Protein AF-A0A7S3TLC3-F1 (afdb_monomer_lite)

Sequence (109 aa):
RLRKVLAIVKKDLEFARLQSEVRTQVEEKVTKEQRRVLLMEQMKQITKELGIEKDEKQTLVLKFREAIEGKTIPEEVEKVLEAELAKLGTIEPSSSEFNICRTYLEWLT

Foldseek 3Di:
DVVVVVVVVVVVVVVVVVVVVVVVVVVVVVVVVVVVVVVVVVVVVVCVVVVVVPDPLVVLLVVLVVVCVPDPDPPVLVVVLVVLSVVLVVDDCPDPVNVVSSVVSVVSD

Structure (mmCIF, N/CA/C/O backbone):
data_AF-A0A7S3TLC3-F1
#
_entry.id   AF-A0A7S3TLC3-F1
#
loop_
_atom_site.group_PDB
_atom_site.id
_atom_site.type_symbol
_atom_site.label_atom_id
_atom_site.label_alt_id
_atom_site.label_comp_id
_atom_site.label_asym_id
_atom_site.label_entity_id
_atom_site.label_seq_id
_atom_site.pdbx_PDB_ins_code
_atom_site.Cartn_x
_atom_site.Cartn_y
_atom_site.Cartn_z
_atom_site.occupancy
_atom_site.B_iso_or_equiv
_atom_site.auth_seq_id
_atom_site.auth_comp_id
_atom_site.auth_asym_id
_atom_site.auth_atom_id
_atom_site.pdbx_PDB_model_num
ATOM 1 N N . ARG A 1 1 ? 32.806 0.750 -55.301 1.00 67.50 1 ARG A N 1
ATOM 2 C CA . ARG A 1 1 ? 32.049 -0.245 -54.496 1.00 67.50 1 ARG A CA 1
ATOM 3 C C . ARG A 1 1 ? 32.433 -0.194 -53.013 1.00 67.50 1 ARG A C 1
ATOM 5 O O . ARG A 1 1 ? 31.550 0.085 -52.219 1.00 67.50 1 ARG A O 1
ATOM 12 N N . LEU A 1 2 ? 33.718 -0.294 -52.652 1.00 71.88 2 LEU A N 1
ATOM 13 C CA . LEU A 1 2 ? 34.212 -0.185 -51.262 1.00 71.88 2 LEU A CA 1
ATOM 14 C C . LEU A 1 2 ? 33.725 1.052 -50.476 1.00 71.88 2 LEU A C 1
ATOM 16 O O . LEU A 1 2 ? 33.249 0.911 -49.359 1.00 71.88 2 LEU A O 1
ATOM 20 N N . ARG A 1 3 ? 33.743 2.253 -51.075 1.00 75.19 3 ARG A N 1
ATOM 21 C CA . ARG A 1 3 ? 33.253 3.480 -50.408 1.00 75.19 3 ARG A CA 1
ATOM 22 C C . ARG A 1 3 ? 31.754 3.455 -50.067 1.00 75.19 3 ARG A C 1
ATOM 24 O O . ARG A 1 3 ? 31.360 4.022 -49.058 1.00 75.19 3 ARG A O 1
ATOM 31 N N . LYS A 1 4 ? 30.928 2.792 -50.888 1.00 78.19 4 LYS A N 1
ATOM 32 C CA . LYS A 1 4 ? 29.481 2.658 -50.633 1.00 78.19 4 LYS A CA 1
ATOM 33 C C . LYS A 1 4 ? 29.214 1.677 -49.489 1.00 78.19 4 LYS A C 1
ATOM 35 O O . LYS A 1 4 ? 28.397 1.968 -48.631 1.00 78.19 4 LYS A O 1
ATOM 40 N N . VAL A 1 5 ? 29.955 0.567 -49.445 1.00 80.50 5 VAL A N 1
ATOM 41 C CA . VAL A 1 5 ? 29.878 -0.407 -48.343 1.00 80.50 5 VAL A CA 1
ATOM 42 C C . VAL A 1 5 ? 30.339 0.225 -47.028 1.00 80.50 5 VAL A C 1
ATOM 44 O O . VAL A 1 5 ? 29.663 0.081 -46.019 1.00 80.50 5 VAL A O 1
ATOM 47 N N . LEU A 1 6 ? 31.419 1.013 -47.047 1.00 80.69 6 LEU A N 1
ATOM 48 C CA . LEU A 1 6 ? 31.907 1.728 -45.863 1.00 80.69 6 LEU A CA 1
ATOM 49 C C . LEU A 1 6 ? 30.862 2.702 -45.285 1.00 80.69 6 LEU A C 1
ATOM 51 O O . LEU A 1 6 ? 30.748 2.832 -44.071 1.00 80.69 6 LEU A O 1
ATOM 55 N N . ALA A 1 7 ? 30.100 3.385 -46.143 1.00 83.25 7 ALA A N 1
ATOM 56 C CA . ALA A 1 7 ? 29.044 4.297 -45.705 1.00 83.25 7 ALA A CA 1
ATOM 57 C C . ALA A 1 7 ? 27.860 3.554 -45.062 1.00 83.25 7 ALA A C 1
ATOM 59 O O . ALA A 1 7 ? 27.331 4.014 -44.054 1.00 83.25 7 ALA A O 1
ATOM 60 N N . ILE A 1 8 ? 27.483 2.396 -45.611 1.00 83.62 8 ILE A N 1
ATOM 61 C CA . ILE A 1 8 ? 26.412 1.552 -45.062 1.00 83.62 8 ILE A CA 1
ATOM 62 C C . ILE A 1 8 ? 26.827 0.998 -43.696 1.00 83.62 8 ILE A C 1
ATOM 64 O O . ILE A 1 8 ? 26.108 1.188 -42.726 1.00 83.62 8 ILE A O 1
ATOM 68 N N . VAL A 1 9 ? 28.036 0.443 -43.582 1.00 84.69 9 VAL A N 1
ATOM 69 C CA . VAL A 1 9 ? 28.543 -0.107 -42.313 1.00 84.69 9 VAL A CA 1
ATOM 70 C C . VAL A 1 9 ? 28.658 0.966 -41.225 1.00 84.69 9 VAL A C 1
ATOM 72 O O . VAL A 1 9 ? 28.374 0.694 -40.063 1.00 84.69 9 VAL A O 1
ATOM 75 N N . LYS A 1 10 ? 29.037 2.203 -41.575 1.00 85.38 10 LYS A N 1
ATOM 76 C CA . LYS A 1 10 ? 29.032 3.319 -40.614 1.00 85.38 10 LYS A CA 1
ATOM 77 C C . LYS A 1 10 ? 27.625 3.646 -40.117 1.00 85.38 10 LYS A C 1
ATOM 79 O O . LYS A 1 10 ? 27.448 3.827 -38.918 1.00 85.38 10 LYS A O 1
ATOM 84 N N . LYS A 1 11 ? 26.640 3.676 -41.017 1.00 86.44 11 LYS A N 1
ATOM 85 C CA . LYS A 1 11 ? 25.238 3.916 -40.660 1.00 86.44 11 LYS A CA 1
ATOM 86 C C . LYS A 1 11 ? 24.675 2.793 -39.782 1.00 86.44 11 LYS A C 1
ATOM 88 O O . LYS A 1 11 ? 24.000 3.079 -38.799 1.00 86.44 11 LYS A O 1
ATOM 93 N N . ASP A 1 12 ? 24.998 1.541 -40.092 1.00 86.00 12 ASP A N 1
ATOM 94 C CA . ASP A 1 12 ? 24.580 0.386 -39.289 1.00 86.00 12 ASP A CA 1
ATOM 95 C C . ASP A 1 12 ? 25.225 0.408 -37.896 1.00 86.00 12 ASP A C 1
ATOM 97 O O . ASP A 1 12 ? 24.584 0.071 -36.903 1.00 86.00 12 ASP A O 1
ATOM 101 N N . LEU A 1 13 ? 26.475 0.869 -37.794 1.00 89.38 13 LEU A N 1
ATOM 102 C CA . LEU A 1 13 ? 27.175 1.021 -36.519 1.00 89.38 13 LEU A CA 1
ATOM 103 C C . LEU A 1 13 ? 26.590 2.154 -35.661 1.00 89.38 13 LEU A C 1
ATOM 105 O O . LEU A 1 13 ? 26.465 2.000 -34.447 1.00 89.38 13 LEU A O 1
ATOM 109 N N . GLU A 1 14 ? 26.204 3.275 -36.269 1.00 89.00 14 GLU A N 1
ATOM 110 C CA . GLU A 1 14 ? 25.474 4.348 -35.581 1.00 89.00 14 GLU A CA 1
ATOM 111 C C . GLU A 1 14 ? 24.093 3.878 -35.112 1.00 89.00 14 GLU A C 1
ATOM 113 O O . GLU A 1 14 ? 23.709 4.130 -33.970 1.00 89.00 14 GLU A O 1
ATOM 118 N N . PHE A 1 15 ? 23.381 3.120 -35.947 1.00 91.44 15 PHE A N 1
ATOM 119 C CA . PHE A 1 15 ? 22.091 2.537 -35.590 1.00 91.44 15 PHE A CA 1
ATOM 120 C C . PHE A 1 15 ? 22.208 1.534 -34.432 1.00 91.44 15 PHE A C 1
ATOM 122 O O . PHE A 1 15 ? 21.439 1.607 -33.475 1.00 91.44 15 PHE A O 1
ATOM 129 N N . ALA A 1 16 ? 23.208 0.648 -34.464 1.00 90.69 16 ALA A N 1
ATOM 130 C CA . ALA A 1 16 ? 23.464 -0.313 -33.392 1.00 90.69 16 ALA A CA 1
ATOM 131 C C . ALA A 1 16 ? 23.812 0.377 -32.062 1.00 90.69 16 ALA A C 1
ATOM 133 O O . ALA A 1 16 ? 23.365 -0.060 -31.000 1.00 90.69 16 ALA A O 1
ATOM 134 N N . ARG A 1 17 ? 24.567 1.484 -32.106 1.00 89.25 17 ARG A N 1
ATOM 135 C CA . ARG A 1 17 ? 24.859 2.302 -30.918 1.00 89.25 17 ARG A CA 1
ATOM 136 C C . ARG A 1 17 ? 23.594 2.922 -30.335 1.00 89.25 17 ARG A C 1
ATOM 138 O O . ARG A 1 17 ? 23.368 2.788 -29.136 1.00 89.25 17 ARG A O 1
ATOM 145 N N . LEU A 1 18 ? 22.751 3.521 -31.177 1.00 89.88 18 LEU A N 1
ATOM 146 C CA . LEU A 1 18 ? 21.481 4.107 -30.745 1.00 89.88 18 LEU A CA 1
ATOM 147 C C . LEU A 1 18 ? 20.554 3.045 -30.136 1.00 89.88 18 LEU A C 1
ATOM 149 O O . LEU A 1 18 ? 19.957 3.261 -29.085 1.00 89.88 18 LEU A O 1
ATOM 153 N N . GLN A 1 19 ? 20.468 1.866 -30.757 1.00 88.50 19 GLN A N 1
ATOM 154 C CA . GLN A 1 19 ? 19.666 0.757 -30.245 1.00 88.50 19 GLN A CA 1
ATOM 155 C C . GLN A 1 19 ? 20.180 0.255 -28.889 1.00 88.50 19 GLN A C 1
ATOM 157 O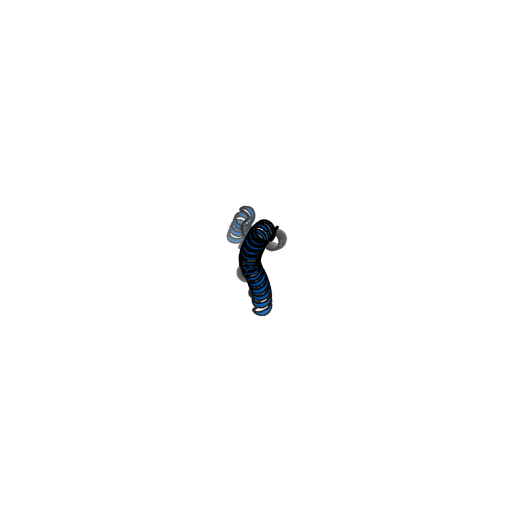 O . GLN A 1 19 ? 19.378 -0.038 -28.003 1.00 88.50 19 GLN A O 1
ATOM 162 N N . SER A 1 20 ? 21.502 0.183 -28.708 1.00 90.38 20 SER A N 1
ATOM 163 C CA . SER A 1 20 ? 22.105 -0.167 -27.421 1.00 90.38 20 SER A CA 1
ATOM 164 C C . SER A 1 20 ? 21.773 0.865 -26.346 1.00 90.38 20 SER A C 1
ATOM 166 O O . SER A 1 20 ? 21.435 0.484 -25.232 1.00 90.38 20 SER A O 1
ATOM 168 N N . GLU A 1 21 ? 21.838 2.156 -26.667 1.00 91.38 21 GLU A N 1
ATOM 169 C CA . GLU A 1 21 ? 21.542 3.232 -25.720 1.00 91.38 21 GLU A CA 1
ATOM 170 C C . GLU A 1 21 ? 20.067 3.230 -25.295 1.00 91.38 21 GLU A C 1
ATOM 172 O O . GLU A 1 21 ? 19.760 3.290 -24.103 1.00 91.38 21 GLU A O 1
ATOM 177 N N . VAL A 1 22 ? 19.148 3.050 -26.250 1.00 89.69 22 VAL A N 1
ATOM 178 C CA . VAL A 1 22 ? 17.713 2.892 -25.967 1.00 89.69 22 VAL A CA 1
ATOM 179 C C . VAL A 1 22 ? 17.458 1.660 -25.096 1.00 89.69 22 VAL A C 1
ATOM 181 O O . VAL A 1 22 ? 16.680 1.733 -24.146 1.00 89.69 22 VAL A O 1
ATOM 184 N N . ARG A 1 23 ? 18.130 0.536 -25.375 1.00 89.12 23 ARG A N 1
ATOM 185 C CA . ARG A 1 23 ? 17.996 -0.693 -24.583 1.00 89.12 23 ARG A CA 1
ATOM 186 C C . ARG A 1 23 ? 18.423 -0.474 -23.134 1.00 89.12 23 ARG A C 1
ATOM 188 O O . ARG A 1 23 ? 17.657 -0.815 -22.239 1.00 89.12 23 ARG A O 1
ATOM 195 N N . THR A 1 24 ? 19.571 0.163 -22.905 1.00 90.44 24 THR A N 1
ATOM 196 C CA . THR A 1 24 ? 20.053 0.473 -21.551 1.00 90.44 24 THR A CA 1
ATOM 197 C C . THR A 1 24 ? 19.086 1.394 -20.804 1.00 90.44 24 THR A C 1
ATOM 199 O O . THR A 1 24 ? 18.747 1.129 -19.653 1.00 90.44 24 THR A O 1
ATOM 202 N N . GLN A 1 25 ? 18.559 2.436 -21.459 1.00 87.44 25 GLN A N 1
ATOM 203 C CA . GLN A 1 25 ? 17.591 3.345 -20.830 1.00 87.44 25 GLN A CA 1
ATOM 204 C C . GLN A 1 25 ? 16.272 2.652 -20.455 1.00 87.44 25 GLN A C 1
ATOM 206 O O . GLN A 1 25 ? 15.674 2.962 -19.420 1.00 87.44 25 GLN A O 1
ATOM 211 N N . VAL A 1 26 ? 15.794 1.726 -21.290 1.00 88.56 26 VAL A N 1
ATOM 212 C CA . VAL A 1 26 ? 14.591 0.936 -20.997 1.00 88.56 26 VAL A CA 1
ATOM 213 C C . VAL A 1 26 ? 14.860 -0.041 -19.852 1.00 88.56 26 VAL A C 1
ATOM 215 O O . VAL A 1 26 ? 14.057 -0.106 -18.923 1.00 88.56 26 VAL A O 1
ATOM 218 N N . GLU A 1 27 ? 15.994 -0.742 -19.865 1.00 85.81 27 GLU A N 1
ATOM 219 C CA . GLU A 1 27 ? 16.391 -1.667 -18.796 1.00 85.81 27 GLU A CA 1
ATOM 220 C C . GLU 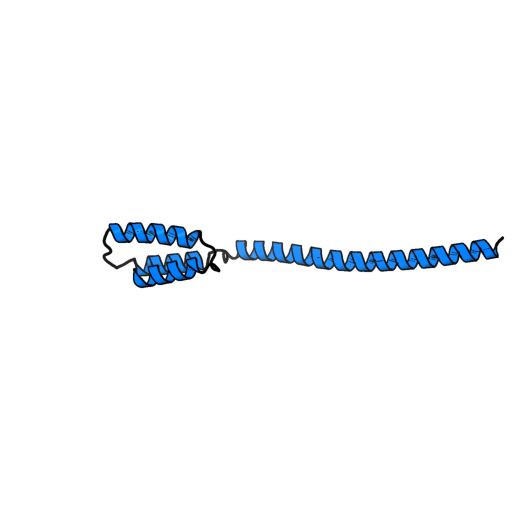A 1 27 ? 16.510 -0.956 -17.438 1.00 85.81 27 GLU A C 1
ATOM 222 O O . GLU A 1 27 ? 15.985 -1.450 -16.437 1.00 85.81 27 GLU A O 1
ATOM 227 N N . GLU A 1 28 ? 17.097 0.243 -17.386 1.00 87.56 28 GLU A N 1
ATOM 228 C CA . GLU A 1 28 ? 17.175 1.038 -16.153 1.00 87.56 28 GLU A CA 1
ATOM 229 C C . GLU A 1 28 ? 15.795 1.437 -15.612 1.00 87.56 28 GLU A C 1
ATOM 231 O O . GLU A 1 28 ? 15.552 1.366 -14.402 1.00 87.56 28 GLU A O 1
ATOM 236 N N . LYS A 1 29 ? 14.872 1.854 -16.490 1.00 84.31 29 LYS A N 1
ATOM 237 C CA . LYS A 1 29 ? 13.500 2.214 -16.092 1.00 84.31 29 LYS A CA 1
ATOM 238 C C . LYS A 1 29 ? 12.726 1.001 -15.584 1.00 84.31 29 LYS A C 1
ATOM 240 O O . LYS A 1 29 ? 12.090 1.088 -14.536 1.00 84.31 29 LYS A O 1
ATOM 245 N N . VAL A 1 30 ? 12.817 -0.126 -16.287 1.00 84.56 30 VAL A N 1
ATOM 246 C CA . VAL A 1 30 ? 12.156 -1.380 -15.897 1.00 84.56 30 VAL A CA 1
ATOM 247 C C . VAL A 1 30 ? 12.695 -1.878 -14.557 1.00 84.56 30 VAL A C 1
ATOM 249 O O . VAL A 1 30 ? 11.910 -2.229 -13.680 1.00 84.56 30 VAL A O 1
ATOM 252 N N . THR A 1 31 ? 14.012 -1.820 -14.345 1.00 88.25 31 THR A N 1
ATOM 253 C CA . THR A 1 31 ? 14.642 -2.246 -13.085 1.00 88.25 31 THR A CA 1
ATOM 254 C C . THR A 1 31 ? 14.168 -1.403 -11.901 1.00 88.25 31 THR A C 1
ATOM 256 O O . THR A 1 31 ? 13.881 -1.938 -10.830 1.00 88.25 31 THR A O 1
ATOM 259 N N . LYS A 1 32 ? 14.047 -0.079 -12.073 1.00 85.25 32 LYS A N 1
ATOM 260 C CA . LYS A 1 32 ? 13.531 0.816 -11.023 1.00 85.25 32 LYS A CA 1
ATOM 261 C C . LYS A 1 32 ? 12.081 0.498 -10.660 1.00 85.25 32 LYS A C 1
ATOM 263 O O . LYS A 1 32 ? 11.757 0.453 -9.475 1.00 85.25 32 LYS A O 1
ATOM 268 N N . GLU A 1 33 ? 11.235 0.248 -11.655 1.00 84.38 33 GLU A N 1
ATOM 269 C CA . GLU A 1 33 ? 9.822 -0.068 -11.431 1.00 84.38 33 GLU A CA 1
ATOM 270 C C . GLU A 1 33 ? 9.645 -1.441 -10.769 1.00 84.38 33 GLU A C 1
ATOM 272 O O . GLU A 1 33 ? 8.950 -1.551 -9.763 1.00 84.38 33 GLU A O 1
ATOM 277 N N . GLN A 1 34 ? 10.355 -2.469 -11.245 1.00 82.06 34 GLN A N 1
ATOM 278 C CA . GLN A 1 34 ? 10.366 -3.795 -10.617 1.00 82.06 34 GLN A CA 1
ATOM 279 C C . GLN A 1 34 ? 10.845 -3.732 -9.165 1.00 82.06 34 GLN A C 1
ATOM 281 O O . GLN A 1 34 ? 10.246 -4.349 -8.287 1.00 82.06 34 GLN A O 1
ATOM 286 N N . ARG A 1 35 ? 11.884 -2.934 -8.884 1.00 86.50 35 ARG A N 1
ATOM 287 C CA . ARG A 1 35 ? 12.363 -2.713 -7.516 1.00 86.50 35 ARG A CA 1
ATOM 288 C C . ARG A 1 35 ? 11.300 -2.049 -6.646 1.00 86.50 35 ARG A C 1
ATOM 290 O O . ARG A 1 35 ? 11.153 -2.430 -5.491 1.00 86.50 35 ARG A O 1
ATOM 297 N N . ARG A 1 36 ? 10.555 -1.080 -7.184 1.00 84.50 36 ARG A N 1
ATOM 298 C CA . ARG A 1 36 ? 9.460 -0.410 -6.470 1.00 84.50 36 ARG A CA 1
ATOM 299 C C . ARG A 1 36 ? 8.321 -1.375 -6.145 1.00 84.50 36 ARG A C 1
ATOM 301 O O . ARG A 1 36 ? 7.847 -1.370 -5.015 1.00 84.50 36 ARG A O 1
ATOM 308 N N . VAL A 1 37 ? 7.916 -2.206 -7.106 1.00 84.56 37 VAL A N 1
ATOM 309 C CA . VAL A 1 37 ? 6.867 -3.221 -6.915 1.00 84.56 37 VAL A CA 1
ATOM 310 C C . VAL A 1 37 ? 7.293 -4.245 -5.865 1.00 84.56 37 VAL A C 1
ATOM 312 O O . VAL A 1 37 ? 6.540 -4.499 -4.931 1.00 84.56 37 VAL A O 1
ATOM 315 N N . LEU A 1 38 ? 8.531 -4.742 -5.944 1.00 86.44 38 LEU A N 1
ATOM 316 C CA . LEU A 1 38 ? 9.074 -5.673 -4.956 1.00 86.44 38 LEU A CA 1
ATOM 317 C C . LEU A 1 38 ? 9.134 -5.051 -3.554 1.00 86.44 38 LEU A C 1
ATOM 319 O O . LEU A 1 38 ? 8.734 -5.683 -2.583 1.00 86.44 38 LEU A O 1
ATOM 323 N N . LEU A 1 39 ? 9.595 -3.801 -3.441 1.00 83.31 39 LEU A N 1
ATOM 324 C CA . LEU A 1 39 ? 9.603 -3.072 -2.171 1.00 83.31 39 LEU A CA 1
ATOM 325 C C . LEU A 1 39 ? 8.182 -2.871 -1.630 1.00 83.31 39 LEU A C 1
ATOM 327 O O . LEU A 1 39 ? 7.983 -2.986 -0.428 1.00 83.31 39 LEU A O 1
ATOM 331 N N . MET A 1 40 ? 7.186 -2.608 -2.480 1.00 80.06 40 MET A N 1
ATOM 332 C CA . MET A 1 40 ? 5.785 -2.514 -2.054 1.00 80.06 40 MET A CA 1
ATOM 333 C C . MET A 1 40 ? 5.229 -3.852 -1.564 1.00 80.06 40 MET A C 1
ATOM 335 O O . MET A 1 40 ? 4.512 -3.872 -0.566 1.00 80.06 40 MET A O 1
ATOM 339 N N . GLU A 1 41 ? 5.546 -4.961 -2.229 1.00 83.19 41 GLU A N 1
ATOM 340 C CA . GLU A 1 41 ? 5.148 -6.298 -1.774 1.00 83.19 41 GLU A CA 1
ATOM 341 C C . GLU A 1 41 ? 5.823 -6.664 -0.454 1.00 83.19 41 GLU A C 1
ATOM 343 O O . GLU A 1 41 ? 5.143 -7.102 0.471 1.00 83.19 41 GLU A O 1
ATOM 348 N N . GLN A 1 42 ? 7.123 -6.392 -0.318 1.00 79.44 42 GLN A N 1
ATOM 349 C CA . GLN A 1 42 ? 7.846 -6.567 0.940 1.00 79.44 42 GLN A CA 1
ATOM 350 C C . GLN A 1 42 ? 7.266 -5.689 2.044 1.00 79.44 42 GLN A C 1
ATOM 352 O O . GLN A 1 42 ? 7.055 -6.174 3.145 1.00 79.44 42 GLN A O 1
ATOM 357 N N . MET A 1 43 ? 6.941 -4.427 1.757 1.00 74.88 43 MET A N 1
ATOM 358 C CA . MET A 1 43 ? 6.273 -3.549 2.716 1.00 74.88 43 MET A CA 1
ATOM 359 C C . MET A 1 43 ? 4.908 -4.103 3.114 1.00 74.88 43 MET A C 1
ATOM 361 O O . MET A 1 43 ? 4.628 -4.164 4.303 1.00 74.88 43 MET A O 1
ATOM 365 N N . LYS A 1 44 ? 4.077 -4.573 2.176 1.00 75.38 44 LYS A N 1
ATOM 366 C CA . LYS A 1 44 ? 2.795 -5.222 2.507 1.00 75.38 44 LYS A CA 1
ATOM 367 C C . LYS A 1 44 ? 2.996 -6.451 3.385 1.00 75.38 44 LYS A C 1
ATOM 369 O O . LYS A 1 44 ? 2.290 -6.622 4.371 1.00 75.38 44 LYS A O 1
ATOM 374 N N . GLN A 1 45 ? 3.977 -7.282 3.05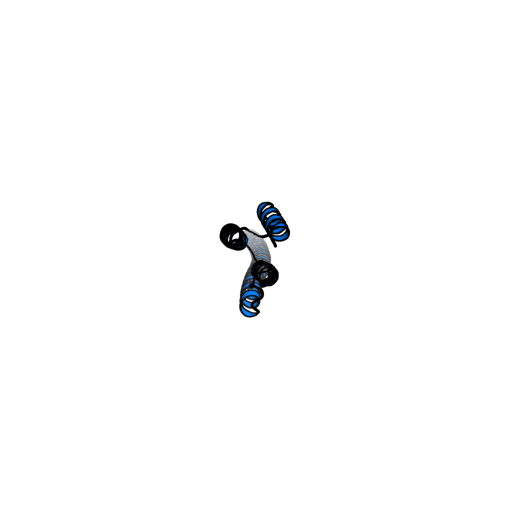8 1.00 73.38 45 GLN A N 1
ATOM 375 C CA . GLN A 1 45 ? 4.265 -8.504 3.796 1.00 73.38 45 GLN A CA 1
ATOM 376 C C . GLN A 1 45 ? 4.815 -8.208 5.198 1.00 73.38 45 GLN A C 1
ATOM 378 O O . GLN A 1 45 ? 4.355 -8.809 6.159 1.00 73.38 45 GLN A O 1
ATOM 383 N N . ILE A 1 46 ? 5.688 -7.208 5.336 1.00 71.50 46 ILE A N 1
ATOM 384 C CA . ILE A 1 46 ? 6.173 -6.684 6.620 1.00 71.50 46 ILE A CA 1
ATOM 385 C C . ILE A 1 46 ? 5.021 -6.069 7.421 1.00 71.50 46 ILE A C 1
ATOM 387 O O . ILE A 1 46 ? 4.921 -6.319 8.612 1.00 71.50 46 ILE A O 1
ATOM 391 N N . THR A 1 47 ? 4.114 -5.310 6.801 1.00 61.12 47 THR A N 1
ATOM 392 C CA . THR A 1 47 ? 2.945 -4.714 7.487 1.00 61.12 47 THR A CA 1
ATOM 393 C C . THR A 1 47 ? 1.988 -5.799 7.994 1.00 61.12 47 THR A C 1
ATOM 395 O O . THR A 1 47 ? 1.425 -5.684 9.085 1.00 61.12 47 THR A O 1
ATOM 398 N N . LYS A 1 48 ? 1.866 -6.890 7.230 1.00 65.75 48 LYS A N 1
ATOM 399 C CA . LYS A 1 48 ? 1.113 -8.091 7.590 1.00 65.75 48 LYS A CA 1
ATOM 400 C C . LYS A 1 48 ? 1.793 -8.895 8.705 1.00 65.75 48 LYS A C 1
ATOM 402 O O . LYS A 1 48 ? 1.113 -9.351 9.618 1.00 65.75 48 LYS A O 1
ATOM 407 N N . GLU A 1 49 ? 3.119 -9.040 8.668 1.00 61.75 49 GLU A N 1
ATOM 408 C CA . GLU A 1 49 ? 3.910 -9.758 9.682 1.00 61.75 49 GLU A CA 1
ATOM 409 C C . GLU A 1 49 ? 4.073 -8.971 10.990 1.00 61.75 49 GLU A C 1
ATOM 411 O O . GLU A 1 49 ? 3.986 -9.562 12.064 1.00 61.75 49 GLU A O 1
ATOM 416 N N . LEU A 1 50 ? 4.232 -7.643 10.934 1.00 57.72 50 LEU A N 1
ATOM 417 C CA . LEU A 1 50 ? 4.232 -6.773 12.118 1.00 57.72 50 LEU A CA 1
ATOM 418 C C . LEU A 1 50 ? 2.840 -6.637 12.757 1.00 57.72 50 LEU A C 1
ATOM 420 O O . LEU A 1 50 ? 2.720 -6.024 13.815 1.00 57.72 50 LEU A O 1
ATOM 424 N N . GLY A 1 51 ? 1.785 -7.182 12.142 1.00 54.62 51 GLY A N 1
ATOM 425 C CA . GLY A 1 51 ? 0.430 -7.119 12.686 1.00 54.62 51 GLY A CA 1
ATOM 426 C C . GLY A 1 51 ? -0.147 -5.701 12.749 1.00 54.62 51 GLY A C 1
ATOM 427 O O . GLY A 1 51 ? -1.132 -5.487 13.446 1.00 54.62 51 GLY A O 1
ATOM 428 N N . ILE A 1 52 ? 0.435 -4.743 12.017 1.00 52.38 52 ILE A N 1
ATOM 429 C CA . ILE A 1 52 ? -0.041 -3.348 11.937 1.00 52.38 52 ILE A CA 1
ATOM 430 C C . ILE A 1 52 ? -1.254 -3.239 10.997 1.00 52.38 52 ILE A C 1
ATOM 432 O O . ILE A 1 52 ? -2.020 -2.286 11.081 1.00 52.38 52 ILE A O 1
ATOM 436 N N . GLU A 1 53 ? -1.530 -4.269 10.188 1.00 49.56 53 GLU A N 1
ATOM 437 C CA . GLU A 1 53 ? -2.866 -4.446 9.597 1.00 49.56 53 GLU A CA 1
ATOM 438 C C . GLU A 1 53 ? -3.957 -4.761 10.637 1.00 49.56 53 GLU A C 1
ATOM 440 O O . GLU A 1 53 ? -5.132 -4.787 10.275 1.00 49.56 53 GLU A O 1
ATOM 445 N N . LYS A 1 54 ? -3.638 -4.881 11.940 1.00 49.34 54 LYS A N 1
ATOM 446 C CA . LYS A 1 54 ? -4.626 -4.566 12.980 1.00 49.34 54 LYS A CA 1
ATOM 447 C C . LYS A 1 54 ? -4.837 -3.050 13.084 1.00 49.34 54 LYS A C 1
ATOM 449 O O . LYS A 1 54 ? -4.549 -2.415 14.090 1.00 49.34 54 LYS A O 1
ATOM 454 N N . ASP A 1 55 ? -5.391 -2.522 11.998 1.00 58.09 55 ASP A N 1
ATOM 455 C CA . ASP A 1 55 ? -6.696 -1.892 12.027 1.00 58.09 55 ASP A CA 1
ATOM 456 C C . ASP A 1 55 ? -6.779 -0.753 13.062 1.00 58.09 55 ASP A C 1
ATOM 458 O O . ASP A 1 55 ? -7.183 -0.934 14.216 1.00 58.09 55 ASP A O 1
ATOM 462 N N . GLU A 1 56 ? -6.497 0.475 12.620 1.00 56.91 56 GLU A N 1
ATOM 463 C CA . GLU A 1 56 ? -7.017 1.672 13.298 1.00 56.91 56 GLU A CA 1
ATOM 464 C C . GLU A 1 56 ? -8.517 1.502 13.601 1.00 56.91 56 GLU A C 1
ATOM 466 O O . GLU A 1 56 ? -8.985 1.932 14.655 1.00 56.91 56 GLU A O 1
ATOM 471 N N . LYS A 1 57 ? -9.246 0.765 12.745 1.00 57.31 57 LYS A N 1
ATOM 472 C CA . LYS A 1 57 ? -10.628 0.341 12.987 1.00 57.31 57 LYS A CA 1
ATOM 473 C C . LYS A 1 57 ? -10.781 -0.622 14.162 1.00 57.31 57 LYS A C 1
ATOM 475 O O . LYS A 1 57 ? -11.656 -0.383 14.974 1.00 57.31 57 LYS A O 1
ATOM 480 N N . GLN A 1 58 ? -9.971 -1.673 14.309 1.00 59.53 58 GLN A N 1
ATOM 481 C CA . GLN A 1 58 ? -10.047 -2.568 15.483 1.00 59.53 58 GLN A CA 1
ATOM 482 C C . GLN A 1 58 ? -9.642 -1.830 16.744 1.00 59.53 58 GLN A C 1
ATOM 484 O O . GLN A 1 58 ? -10.263 -2.038 17.772 1.00 59.53 58 GLN A O 1
ATOM 489 N N . THR A 1 59 ? -8.661 -0.933 16.679 1.00 62.91 59 THR A N 1
ATOM 490 C CA . THR A 1 59 ? -8.287 -0.109 17.833 1.00 62.91 59 THR A CA 1
ATOM 491 C C . THR A 1 59 ? -9.433 0.824 18.235 1.00 62.91 59 THR A C 1
ATOM 493 O O . THR A 1 59 ? -9.720 0.965 19.420 1.00 62.91 59 THR A O 1
ATOM 496 N N . LEU A 1 60 ? -10.133 1.431 17.270 1.00 64.12 60 LEU A N 1
ATOM 497 C CA . LEU A 1 60 ? -11.343 2.223 17.516 1.00 64.12 60 LEU A CA 1
ATOM 498 C C . LEU A 1 60 ? -12.493 1.363 18.052 1.00 64.12 60 LEU A C 1
ATOM 500 O O . LEU A 1 60 ? -13.087 1.718 19.060 1.00 64.12 60 LEU A O 1
ATOM 504 N N . VAL A 1 61 ? -12.779 0.222 17.427 1.00 66.56 61 VAL A N 1
ATOM 505 C CA . VAL A 1 61 ? -13.831 -0.716 17.847 1.00 66.56 61 VAL A CA 1
ATOM 506 C C . VAL A 1 61 ? -13.560 -1.250 19.253 1.00 66.56 61 VAL A C 1
ATOM 508 O O . VAL A 1 61 ? -14.490 -1.341 20.046 1.00 66.56 61 VAL A O 1
ATOM 511 N N . LEU A 1 62 ? -12.305 -1.553 19.594 1.00 67.69 62 LEU A N 1
ATOM 512 C CA . LEU A 1 62 ? -11.908 -1.963 20.941 1.00 67.69 62 LEU A CA 1
ATOM 513 C C . LEU A 1 62 ? -12.081 -0.820 21.944 1.00 67.69 62 LEU A C 1
ATOM 515 O O . LEU A 1 62 ? -12.664 -1.053 22.991 1.00 67.69 62 LEU A O 1
ATOM 519 N N . LYS A 1 63 ? -11.687 0.415 21.605 1.00 69.81 63 LYS A N 1
ATOM 520 C CA . LYS A 1 63 ? -11.938 1.592 22.456 1.00 69.81 63 LYS A CA 1
ATOM 521 C C . LYS A 1 63 ? -13.424 1.845 22.691 1.00 69.81 63 LYS A C 1
ATOM 523 O O . LYS A 1 63 ? -13.813 2.159 23.810 1.00 69.81 63 LYS A O 1
ATOM 528 N N . PHE A 1 64 ? -14.254 1.716 21.656 1.00 68.56 64 PHE A N 1
ATOM 529 C CA . PHE A 1 64 ? -15.702 1.845 21.804 1.00 68.56 64 PHE A CA 1
ATOM 530 C C . PHE A 1 64 ? -16.256 0.718 22.670 1.00 68.56 64 PHE A C 1
ATOM 532 O O . PHE A 1 64 ? -17.004 0.993 23.598 1.00 68.56 64 PHE A O 1
ATOM 539 N N . ARG A 1 65 ? -15.834 -0.529 22.436 1.00 69.19 65 ARG A N 1
ATOM 540 C CA . ARG A 1 65 ? -16.242 -1.681 23.248 1.00 69.19 65 ARG A CA 1
ATOM 541 C C . ARG A 1 65 ? -15.841 -1.518 24.719 1.00 69.19 65 ARG A C 1
ATOM 543 O O . ARG A 1 65 ? -16.686 -1.732 25.576 1.00 69.19 65 ARG A O 1
ATOM 550 N N . GLU A 1 66 ? -14.625 -1.058 25.009 1.00 71.56 66 GLU A N 1
ATOM 551 C CA . GLU A 1 66 ? -14.166 -0.732 26.370 1.00 71.56 66 GLU A CA 1
ATOM 552 C C . GLU A 1 66 ? -14.966 0.423 26.998 1.00 71.56 66 GLU A C 1
ATOM 554 O O . GLU A 1 66 ? -15.277 0.385 28.183 1.00 71.56 66 GLU A O 1
ATOM 559 N N . ALA A 1 67 ? -15.342 1.446 26.221 1.00 67.44 67 ALA A N 1
ATOM 560 C CA . ALA A 1 67 ? -16.163 2.559 26.710 1.00 67.44 67 ALA A CA 1
ATOM 561 C C . ALA A 1 67 ? -17.619 2.155 27.025 1.00 67.44 67 ALA A C 1
ATOM 563 O O . ALA A 1 67 ? -18.297 2.833 27.802 1.00 67.44 67 ALA A O 1
ATOM 564 N N . ILE A 1 68 ? -18.094 1.063 26.421 1.00 67.81 68 ILE A N 1
ATOM 565 C CA . ILE A 1 68 ? -19.418 0.466 26.654 1.00 67.81 68 ILE A CA 1
ATOM 566 C C . ILE A 1 68 ? -19.387 -0.486 27.848 1.00 67.81 68 ILE A C 1
ATOM 568 O O . ILE A 1 68 ? -20.372 -0.575 28.585 1.00 67.81 68 ILE A O 1
ATOM 572 N N . GLU A 1 69 ? -18.261 -1.174 28.056 1.00 62.59 69 GLU A N 1
ATOM 573 C CA . GLU A 1 69 ? -18.033 -2.131 29.139 1.00 62.59 69 GLU A CA 1
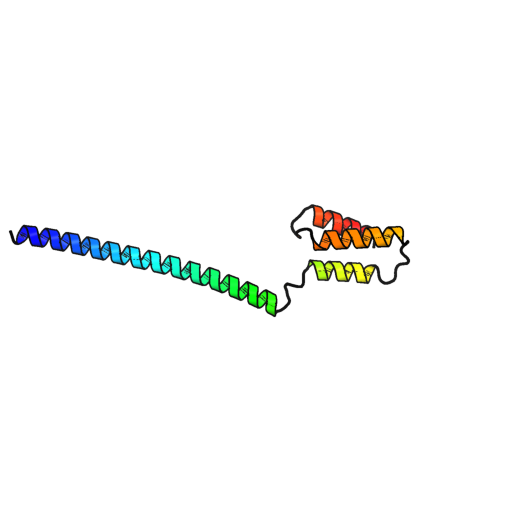ATOM 574 C C . GLU A 1 69 ? -18.082 -1.423 30.508 1.00 62.59 69 GLU A C 1
ATOM 576 O O . GLU A 1 69 ? -17.086 -0.962 31.059 1.00 62.59 69 GLU A O 1
ATOM 581 N N . GLY A 1 70 ? -19.292 -1.283 31.054 1.00 61.62 70 GLY A N 1
ATOM 582 C CA . GLY A 1 70 ? -19.546 -0.603 32.328 1.00 61.62 70 GLY A CA 1
ATOM 583 C C . GLY A 1 70 ? -20.757 0.330 32.335 1.00 61.62 70 GLY A C 1
ATOM 584 O O . GLY A 1 70 ? -21.163 0.775 33.411 1.00 61.62 70 GLY A O 1
ATOM 585 N N . LYS A 1 71 ? -21.375 0.611 31.180 1.00 68.19 71 LYS A N 1
ATOM 586 C CA . LYS A 1 71 ? -22.632 1.371 31.097 1.00 68.19 71 LYS A CA 1
ATOM 587 C C . LYS A 1 71 ? -23.828 0.418 31.027 1.00 68.19 71 LYS A C 1
ATOM 589 O O . LYS A 1 71 ? -23.796 -0.598 30.344 1.00 68.19 71 LYS A O 1
ATOM 594 N N . THR A 1 72 ? -24.901 0.740 31.748 1.00 61.78 72 THR A N 1
ATOM 595 C CA . THR A 1 72 ? -26.178 0.013 31.665 1.00 61.78 72 THR A CA 1
ATOM 596 C C . THR A 1 72 ? -26.938 0.511 30.442 1.00 61.78 72 THR A C 1
ATOM 598 O O . THR A 1 72 ? -27.670 1.497 30.505 1.00 61.78 72 THR A O 1
ATOM 601 N N . ILE A 1 73 ? -26.707 -0.143 29.307 1.00 66.75 73 ILE A N 1
ATOM 602 C CA . ILE A 1 73 ? -27.343 0.197 28.035 1.00 66.75 73 ILE A CA 1
ATOM 603 C C . ILE A 1 73 ? -28.611 -0.662 27.863 1.00 66.75 73 ILE A C 1
ATOM 605 O O . ILE A 1 73 ? -28.570 -1.862 28.131 1.00 66.75 73 ILE A O 1
ATOM 609 N N . PRO A 1 74 ? -29.756 -0.085 27.448 1.00 75.25 74 PRO A N 1
ATOM 610 C CA . PRO A 1 74 ? -30.940 -0.857 27.075 1.00 75.25 74 PRO A CA 1
ATOM 611 C C . PRO A 1 74 ? -30.673 -1.772 25.869 1.00 75.25 74 PRO A C 1
ATOM 613 O O . PRO A 1 74 ? -30.011 -1.369 24.916 1.00 75.25 74 PRO A O 1
ATOM 616 N N . GLU A 1 75 ? -31.260 -2.969 25.862 1.00 71.50 75 GLU A N 1
ATOM 617 C CA . GLU A 1 75 ? -31.031 -4.029 24.857 1.00 71.50 75 GLU A CA 1
ATOM 618 C C . GLU A 1 75 ? -31.275 -3.584 23.396 1.00 71.50 75 GLU A C 1
ATOM 620 O O . GLU A 1 75 ? -30.644 -4.076 22.460 1.00 71.50 75 GLU A O 1
ATOM 625 N N . GLU A 1 76 ? -32.193 -2.635 23.179 1.00 73.00 76 GLU A N 1
ATOM 626 C CA . GLU A 1 76 ? -32.450 -2.049 21.855 1.00 73.00 76 GLU A CA 1
ATOM 627 C C . GLU A 1 76 ? -31.263 -1.225 21.344 1.00 73.00 76 GLU A C 1
ATOM 629 O O . GLU A 1 76 ? -30.946 -1.256 20.156 1.00 73.00 76 GLU A O 1
ATOM 634 N N . VAL A 1 77 ? -30.587 -0.511 22.243 1.00 72.75 77 VAL A N 1
ATOM 635 C CA . VAL A 1 77 ? -29.462 0.368 21.918 1.00 72.75 77 VAL A CA 1
ATOM 636 C C . VAL A 1 77 ? -28.192 -0.449 21.681 1.00 72.75 77 VAL A C 1
ATOM 638 O O . VAL A 1 77 ? -27.443 -0.151 20.755 1.00 72.75 77 VAL A O 1
ATOM 641 N N . GLU A 1 78 ? -27.989 -1.525 22.442 1.00 74.19 78 GLU A N 1
ATOM 642 C CA . GLU A 1 78 ? -26.864 -2.450 22.259 1.00 74.19 78 GLU A CA 1
ATOM 643 C C . GLU A 1 78 ? -26.885 -3.105 20.868 1.00 74.19 78 GLU A C 1
ATOM 645 O O . GLU A 1 78 ? -25.879 -3.093 20.159 1.00 74.19 78 GLU A O 1
ATOM 650 N N . LYS A 1 79 ? -28.056 -3.569 20.410 1.00 75.00 79 LYS A N 1
ATOM 651 C CA . LYS A 1 79 ? -28.219 -4.151 19.065 1.00 75.00 79 LYS A CA 1
ATOM 652 C C . LYS A 1 79 ? -27.926 -3.158 17.943 1.00 75.00 79 LYS A C 1
ATOM 654 O O . LYS A 1 79 ? -27.294 -3.518 16.950 1.00 75.00 79 LYS A O 1
ATOM 659 N N . VAL A 1 80 ? -28.399 -1.916 18.076 1.00 76.19 80 VAL A N 1
ATOM 660 C CA . VAL A 1 80 ? -28.124 -0.855 17.091 1.00 76.19 80 VAL A CA 1
ATOM 661 C C . VAL A 1 80 ? -26.631 -0.547 17.056 1.00 76.19 80 VAL A C 1
ATOM 663 O O . VAL A 1 80 ? -26.053 -0.375 15.985 1.00 76.19 80 VAL A O 1
ATOM 666 N N . LEU A 1 81 ? -25.996 -0.531 18.220 1.00 75.06 81 LEU A N 1
ATOM 667 C CA . LEU A 1 81 ? -24.595 -0.201 18.357 1.00 75.06 81 LEU A CA 1
ATOM 668 C C . LEU A 1 81 ? -23.673 -1.318 17.834 1.00 75.06 81 LEU A C 1
ATOM 670 O O . LEU A 1 81 ? -22.702 -1.020 17.141 1.00 75.06 81 LEU A O 1
ATOM 674 N N . GLU A 1 82 ? -24.005 -2.593 18.047 1.00 74.50 82 GLU A N 1
ATOM 675 C CA . GLU A 1 82 ? -23.313 -3.715 17.394 1.00 74.50 82 GLU A CA 1
ATOM 676 C C . GLU A 1 82 ? -23.455 -3.677 15.867 1.00 74.50 82 GLU A C 1
ATOM 678 O O . GLU A 1 82 ? -22.475 -3.893 15.146 1.00 74.50 82 GLU A O 1
ATOM 683 N N . ALA A 1 83 ? -24.651 -3.365 15.356 1.00 76.25 83 ALA A N 1
ATOM 684 C CA . ALA A 1 83 ? -24.888 -3.238 13.920 1.00 76.25 83 ALA A CA 1
ATOM 685 C C . ALA A 1 83 ? -24.065 -2.094 13.305 1.00 76.25 83 ALA A C 1
ATOM 687 O O . ALA A 1 83 ? -23.506 -2.240 12.213 1.00 76.25 83 ALA A O 1
ATOM 688 N N . GLU A 1 84 ? -23.949 -0.971 14.012 1.00 75.62 84 GLU A N 1
ATOM 689 C CA . GLU A 1 84 ? -23.194 0.186 13.540 1.00 75.62 84 GLU A CA 1
ATOM 690 C C . GLU A 1 84 ? -21.676 -0.010 13.686 1.00 75.62 84 GLU A C 1
ATOM 692 O O . GLU A 1 84 ? -20.923 0.384 12.796 1.00 75.62 84 GLU A O 1
ATOM 697 N N . LEU A 1 85 ? -21.210 -0.727 14.717 1.00 72.62 85 LEU A N 1
ATOM 698 C CA . LEU A 1 85 ? -19.819 -1.188 14.831 1.00 72.62 85 LEU A CA 1
ATOM 699 C C . LEU A 1 85 ? -19.443 -2.162 13.702 1.00 72.62 85 LEU A C 1
ATOM 701 O O . LEU A 1 85 ? -18.348 -2.066 13.142 1.00 72.62 85 LEU A O 1
ATOM 705 N N . ALA A 1 86 ? -20.348 -3.067 13.317 1.00 72.44 86 ALA A N 1
ATOM 706 C CA . ALA A 1 86 ? -20.140 -3.971 12.185 1.00 72.44 86 ALA A CA 1
ATOM 707 C C . ALA A 1 86 ? -20.045 -3.208 10.848 1.00 72.44 86 ALA A C 1
ATOM 709 O O . ALA A 1 86 ? -19.188 -3.513 10.007 1.00 72.44 86 ALA A O 1
ATOM 710 N N . LYS A 1 87 ? -20.865 -2.163 10.661 1.00 71.81 87 LYS A N 1
ATOM 711 C CA . LYS A 1 87 ? -20.728 -1.251 9.514 1.00 71.81 87 LYS A CA 1
ATOM 712 C C . LYS A 1 87 ? -19.410 -0.482 9.547 1.00 71.81 87 LYS A C 1
ATOM 714 O O . LYS A 1 87 ? -18.746 -0.407 8.516 1.00 71.81 87 LYS A O 1
ATOM 719 N N . LEU A 1 88 ? -18.991 0.023 10.708 1.00 68.69 88 LEU A N 1
ATOM 720 C CA . LEU A 1 88 ? -17.733 0.758 10.874 1.00 68.69 88 LEU A CA 1
ATOM 721 C C . LEU A 1 88 ? -16.510 -0.097 10.494 1.00 68.69 88 LEU A C 1
ATOM 723 O O . LEU A 1 88 ? -15.558 0.404 9.895 1.00 68.69 88 LEU A O 1
ATOM 727 N N . GLY A 1 89 ? -16.555 -1.404 10.774 1.00 64.88 89 GLY A N 1
ATOM 728 C CA . GLY A 1 89 ? -15.534 -2.355 10.325 1.00 64.88 89 GLY A CA 1
ATOM 729 C C . GLY A 1 89 ? -15.471 -2.500 8.798 1.00 64.88 89 GLY A C 1
ATOM 730 O O . GLY A 1 89 ? -14.387 -2.635 8.227 1.00 64.88 89 GLY A O 1
ATOM 731 N N . THR A 1 90 ? -16.615 -2.393 8.121 1.00 66.25 90 THR A N 1
ATOM 732 C CA . THR A 1 90 ? -16.740 -2.622 6.672 1.00 66.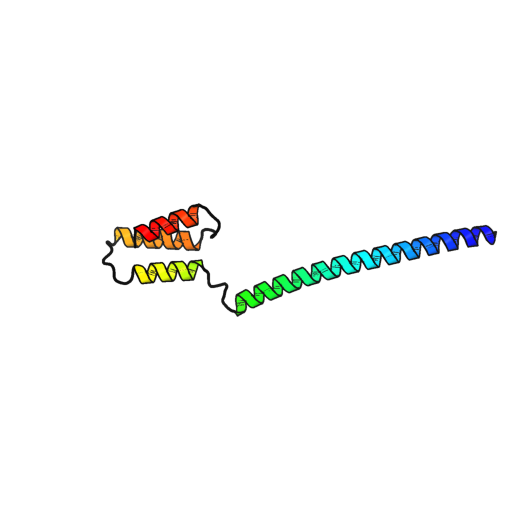25 90 THR A CA 1
ATOM 733 C C . THR A 1 90 ? -16.441 -1.365 5.841 1.00 66.25 90 THR A C 1
ATOM 735 O O . THR A 1 90 ? -15.852 -1.467 4.768 1.00 66.25 90 THR A O 1
ATOM 738 N N . ILE A 1 91 ? -16.786 -0.173 6.336 1.00 68.81 91 ILE A N 1
ATOM 739 C CA . ILE A 1 91 ? -16.650 1.103 5.607 1.00 68.81 91 ILE A CA 1
ATOM 740 C C . ILE A 1 91 ? -15.190 1.569 5.569 1.00 68.81 91 ILE A C 1
ATOM 742 O O . ILE A 1 91 ? -14.462 1.448 6.549 1.00 68.81 91 ILE A O 1
ATOM 746 N N . GLU A 1 92 ? -14.727 2.103 4.441 1.00 63.59 92 GLU A N 1
ATOM 747 C CA . GLU A 1 92 ? -13.355 2.599 4.287 1.00 63.59 92 GLU A CA 1
ATOM 748 C C . GLU A 1 92 ? -13.085 3.830 5.189 1.00 63.59 92 GLU A C 1
ATOM 750 O O . GLU A 1 92 ? -13.925 4.734 5.234 1.00 63.59 92 GLU A O 1
ATOM 755 N N . PRO A 1 93 ? -11.931 3.920 5.892 1.00 63.34 93 PRO A N 1
ATOM 756 C CA . PRO A 1 93 ? -11.653 4.997 6.856 1.00 63.34 93 PRO A CA 1
ATOM 757 C C . PRO A 1 93 ? -11.677 6.411 6.262 1.00 63.34 93 PRO A C 1
ATOM 759 O O . PRO A 1 93 ? -11.839 7.382 6.996 1.00 63.34 93 PRO A O 1
ATOM 762 N N . SER A 1 94 ? -11.498 6.545 4.942 1.00 60.44 94 SER A N 1
ATOM 763 C CA . SER A 1 94 ? -11.523 7.842 4.258 1.00 60.44 94 SER A CA 1
ATOM 764 C C . SER A 1 94 ? -12.931 8.304 3.869 1.00 60.44 94 SER A C 1
ATOM 766 O O . SER A 1 94 ? -13.069 9.386 3.297 1.00 60.44 94 SER A O 1
ATOM 768 N N . SER A 1 95 ? -13.968 7.495 4.111 1.00 69.94 95 SER A N 1
ATOM 769 C CA . SER A 1 95 ? -15.346 7.857 3.780 1.00 69.94 95 SER A CA 1
ATOM 770 C C . SER A 1 95 ? -15.898 8.876 4.778 1.00 69.94 95 SER A C 1
ATOM 772 O O . SER A 1 95 ? -15.705 8.758 5.989 1.00 69.94 95 SER A O 1
ATOM 774 N N . SER A 1 96 ? -16.656 9.860 4.290 1.00 67.00 96 SER A N 1
ATOM 775 C CA . SER A 1 96 ? -17.410 10.786 5.146 1.00 67.00 96 SER A CA 1
ATOM 776 C C . SER A 1 96 ? -18.418 10.062 6.043 1.00 67.00 96 SER A C 1
ATOM 778 O O . SER A 1 96 ? -18.714 10.536 7.136 1.00 67.00 96 SER A O 1
ATOM 780 N N . GLU A 1 97 ? -18.898 8.891 5.621 1.00 70.31 97 GLU A N 1
ATOM 781 C CA . GLU A 1 97 ? -19.792 8.033 6.406 1.00 70.31 97 GLU A CA 1
ATOM 782 C C . GLU A 1 97 ? -19.087 7.443 7.635 1.00 70.31 97 GLU A C 1
ATOM 784 O O . GLU A 1 97 ? -19.695 7.342 8.696 1.00 70.31 97 GLU A O 1
ATOM 789 N N . PHE A 1 98 ? -17.783 7.149 7.542 1.00 72.06 98 PHE A N 1
ATOM 790 C CA . P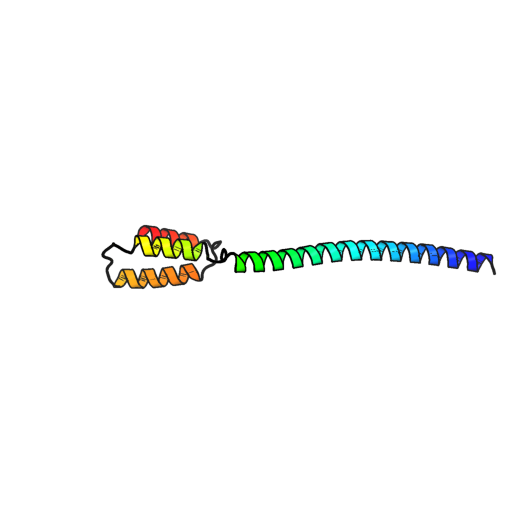HE A 1 98 ? -16.996 6.633 8.667 1.00 72.06 98 PHE A CA 1
ATOM 791 C C . PHE A 1 98 ? -16.924 7.645 9.817 1.00 72.06 98 PHE A C 1
ATOM 793 O O . PHE A 1 98 ? -17.106 7.286 10.980 1.00 72.06 98 PHE A O 1
ATOM 800 N N . ASN A 1 99 ? -16.721 8.927 9.496 1.00 70.19 99 ASN A N 1
ATOM 801 C CA . ASN A 1 99 ? -16.708 9.994 10.498 1.00 70.19 99 ASN A CA 1
ATOM 802 C C . ASN A 1 99 ? -18.086 10.200 11.140 1.00 70.19 99 ASN A C 1
ATOM 804 O O . ASN A 1 99 ? -18.159 10.399 12.347 1.00 70.19 99 ASN A O 1
ATOM 808 N N . ILE A 1 100 ? -19.172 10.102 10.366 1.00 73.06 100 ILE A N 1
ATOM 809 C CA . ILE A 1 100 ? -20.536 10.242 10.896 1.00 73.06 100 ILE A CA 1
ATOM 810 C C . ILE A 1 100 ? -20.871 9.081 11.839 1.00 73.06 100 ILE A C 1
ATOM 812 O O . ILE A 1 100 ? -21.321 9.333 12.955 1.00 73.06 100 ILE A O 1
ATOM 816 N N . CYS A 1 101 ? -20.605 7.831 11.441 1.00 70.12 101 CYS A N 1
ATOM 817 C CA . CYS A 1 101 ? -20.817 6.661 12.299 1.00 70.12 101 CYS A CA 1
ATOM 818 C C . CYS A 1 101 ? -19.955 6.733 13.564 1.00 70.12 101 CYS A C 1
ATOM 820 O O . CYS A 1 101 ? -20.438 6.429 14.650 1.00 70.12 101 CYS A O 1
ATOM 822 N N . ARG A 1 102 ? -18.702 7.194 13.452 1.00 72.56 102 ARG A N 1
ATOM 823 C CA . ARG A 1 102 ? -17.823 7.407 14.607 1.00 72.56 102 ARG A CA 1
ATOM 824 C C . ARG A 1 102 ? -18.392 8.444 15.571 1.00 72.56 102 ARG A C 1
ATOM 826 O O . ARG A 1 102 ? -18.463 8.168 16.759 1.00 72.56 102 ARG A O 1
ATOM 833 N N . THR A 1 103 ? -18.796 9.615 15.083 1.00 72.50 103 THR A N 1
ATOM 834 C CA . THR A 1 103 ? -19.396 10.648 15.936 1.00 72.50 103 THR A CA 1
ATOM 835 C C . THR A 1 103 ? -20.697 10.143 16.554 1.00 72.50 103 THR A C 1
ATOM 837 O O . THR A 1 103 ? -20.913 10.333 17.742 1.00 72.50 103 THR A O 1
ATOM 840 N N . TYR A 1 104 ? -21.541 9.448 15.793 1.00 72.50 104 TYR A N 1
ATOM 841 C CA . TYR A 1 104 ? -22.775 8.864 16.315 1.00 72.50 104 TYR A CA 1
ATOM 842 C C . TYR A 1 104 ? -22.510 7.847 17.435 1.00 72.50 104 TYR A C 1
ATOM 844 O O . TYR A 1 104 ? -23.159 7.911 18.475 1.00 72.50 104 TYR A O 1
ATOM 852 N N . LEU A 1 105 ? -21.512 6.973 17.259 1.00 70.44 105 LEU A N 1
ATOM 853 C CA . LEU A 1 105 ? -21.048 6.055 18.300 1.00 70.44 105 LEU A CA 1
ATOM 854 C C . LEU A 1 105 ? -20.495 6.815 19.511 1.00 70.44 105 LEU A C 1
ATOM 856 O O . LEU A 1 105 ? -20.900 6.499 20.619 1.00 70.44 105 LEU A O 1
ATOM 860 N N . GLU A 1 106 ? -19.678 7.860 19.321 1.00 70.88 106 GLU A N 1
ATOM 861 C CA . GLU A 1 106 ? -19.170 8.720 20.408 1.00 70.88 106 GLU A CA 1
ATOM 862 C C . GLU A 1 106 ? -20.296 9.386 21.223 1.00 70.88 106 GLU A C 1
ATOM 864 O O . GLU A 1 106 ? -20.143 9.541 22.430 1.00 70.88 106 GLU A O 1
ATOM 869 N N . TRP A 1 107 ? -21.430 9.745 20.607 1.00 71.62 107 TRP A N 1
ATOM 870 C CA . TRP A 1 107 ? -22.609 10.269 21.318 1.00 71.62 107 TRP A CA 1
ATOM 871 C C . TRP A 1 107 ? -23.410 9.190 22.059 1.00 71.62 107 TRP A C 1
ATOM 873 O O . TRP A 1 107 ? -24.079 9.498 23.045 1.00 71.62 107 TRP A O 1
ATOM 883 N N . LEU A 1 108 ? -23.392 7.956 21.553 1.00 67.44 108 LEU A N 1
ATOM 884 C CA . LEU A 1 108 ? -24.129 6.816 22.102 1.00 67.44 108 LEU A CA 1
ATOM 885 C C . LEU A 1 108 ? -23.414 6.149 23.279 1.00 67.44 108 LEU A C 1
ATOM 887 O O . LEU A 1 108 ? -24.094 5.641 24.171 1.00 67.44 108 LEU A O 1
ATOM 891 N N . THR A 1 109 ? -22.077 6.136 23.266 1.00 62.50 109 THR A N 1
ATOM 892 C CA . THR A 1 109 ? -21.250 5.713 24.406 1.00 62.50 109 THR A CA 1
ATOM 893 C C . THR A 1 109 ? -21.314 6.707 25.542 1.00 62.50 109 THR A C 1
ATOM 895 O O . THR A 1 109 ? -22.002 6.405 26.536 1.00 62.50 109 THR A O 1
#

Organism: NCBI:txid141414

pLDDT: mean 74.22, std 10.42, range [49.34, 91.44]

InterPro domains:
  IPR027065 Lon protease [PTHR43718] (1-109)

Radius of gyration: 30.72 Å; chains: 1; bounding box: 67×20×87 Å

Secondary structure (DSSP, 8-state):
-HHHHHHHHHHHHHHHHHHHHHHHHHHHHHHHHHHHHHHHHHHHHHHHHTTTTS-HHHHHHHHHHHHHTTS---HHHHHHHHHHHHHHHHS-TTSHHHHHHHHHHHHH-